Protein AF-W1YF47-F1 (afdb_monomer_lite)

Secondary structure (DSSP, 8-state):
-----EEEEEEEETTEEEEEEEETTEEEEEEEEE--B-TTS-EE-TT-B-TTEEEE-SEEESEE-TT-B-TT-EEE-SEEES-B--

Structure (mmCIF, N/CA/C/O backbone):
data_AF-W1YF47-F1
#
_entry.id   AF-W1YF47-F1
#
loop_
_atom_site.group_PDB
_atom_site.id
_atom_site.type_symbol
_atom_site.label_atom_id
_atom_site.label_alt_id
_atom_site.label_comp_id
_atom_site.label_asym_id
_atom_site.label_entity_id
_atom_site.label_seq_id
_atom_site.pdbx_PDB_ins_code
_atom_site.Cartn_x
_atom_site.Cartn_y
_atom_site.Cartn_z
_atom_site.occupancy
_atom_site.B_iso_or_equiv
_atom_site.auth_seq_id
_atom_site.auth_comp_id
_atom_site.auth_asym_id
_atom_site.auth_atom_id
_atom_site.pdbx_PDB_model_num
ATOM 1 N N . ASN A 1 1 ? -29.396 3.264 9.804 1.00 45.16 1 ASN A N 1
ATOM 2 C CA . ASN A 1 1 ? -28.055 3.545 9.253 1.00 45.16 1 ASN A CA 1
ATOM 3 C C . ASN A 1 1 ? -26.987 2.942 10.144 1.00 45.16 1 ASN A C 1
ATOM 5 O O . ASN A 1 1 ? -26.456 3.636 10.997 1.00 45.16 1 ASN A O 1
ATOM 9 N N . HIS A 1 2 ? -26.682 1.657 9.974 1.00 51.47 2 HIS A N 1
ATOM 10 C CA . HIS A 1 2 ? -25.427 1.105 10.482 1.00 51.47 2 HIS A CA 1
ATOM 11 C C . HIS A 1 2 ? -24.426 1.231 9.340 1.00 51.47 2 HIS A C 1
ATOM 13 O O . HIS A 1 2 ? -24.389 0.371 8.465 1.00 51.47 2 HIS A O 1
ATOM 19 N N . ALA A 1 3 ? -23.706 2.352 9.279 1.00 58.06 3 ALA A N 1
ATOM 20 C CA . ALA A 1 3 ? -22.553 2.431 8.396 1.00 58.06 3 ALA A CA 1
ATOM 21 C C . ALA A 1 3 ? -21.592 1.330 8.853 1.00 58.06 3 ALA A C 1
ATOM 23 O O . ALA A 1 3 ? -21.124 1.348 9.991 1.00 58.06 3 ALA A O 1
ATOM 24 N N . ILE A 1 4 ? -21.388 0.318 8.012 1.00 60.94 4 ILE A N 1
ATOM 25 C CA . ILE A 1 4 ? -20.351 -0.679 8.247 1.00 60.94 4 ILE A CA 1
ATOM 26 C C . ILE A 1 4 ? -19.044 0.088 8.092 1.00 60.94 4 ILE A C 1
ATOM 28 O O . ILE A 1 4 ? -18.684 0.465 6.979 1.00 60.94 4 ILE A O 1
ATOM 32 N N . ASN A 1 5 ? -18.379 0.388 9.208 1.00 71.69 5 ASN A N 1
ATOM 33 C CA . ASN A 1 5 ? -17.110 1.095 9.167 1.00 71.69 5 ASN A CA 1
ATOM 34 C C . ASN A 1 5 ? -16.036 0.072 8.789 1.00 71.69 5 ASN A C 1
ATOM 36 O O . ASN A 1 5 ? -15.553 -0.672 9.647 1.00 71.69 5 ASN A O 1
ATOM 40 N N . MET A 1 6 ? -15.784 -0.042 7.484 1.00 79.12 6 MET A N 1
ATOM 41 C CA . MET A 1 6 ? -14.724 -0.862 6.913 1.00 79.12 6 MET A CA 1
ATOM 42 C C . MET A 1 6 ? -13.529 0.026 6.600 1.00 79.12 6 MET A C 1
ATOM 44 O O . MET A 1 6 ? -13.647 0.977 5.833 1.00 79.12 6 MET A O 1
ATOM 48 N N . PHE A 1 7 ? -12.386 -0.297 7.190 1.00 83.69 7 PHE A N 1
ATOM 49 C CA . PHE A 1 7 ? -11.162 0.485 7.066 1.00 83.69 7 PHE A CA 1
ATOM 50 C C . PHE A 1 7 ? -9.974 -0.436 6.764 1.00 83.69 7 PHE A C 1
ATOM 52 O O . PHE A 1 7 ? -9.928 -1.569 7.250 1.00 83.69 7 PHE A O 1
ATOM 59 N N . ARG A 1 8 ? -9.038 0.036 5.933 1.00 88.75 8 ARG A N 1
ATOM 60 C CA . ARG A 1 8 ? -7.874 -0.722 5.455 1.00 88.75 8 ARG A CA 1
ATOM 61 C C . ARG A 1 8 ? -6.588 -0.055 5.926 1.00 88.75 8 ARG A C 1
ATOM 63 O O . ARG A 1 8 ? -6.297 1.064 5.518 1.00 88.75 8 ARG A O 1
ATOM 70 N N . GLU A 1 9 ? -5.823 -0.759 6.750 1.00 90.94 9 GLU A N 1
ATOM 71 C CA . GLU A 1 9 ? -4.468 -0.375 7.159 1.00 90.94 9 GLU A CA 1
ATOM 72 C C . GLU A 1 9 ? -3.459 -1.144 6.314 1.00 90.94 9 GLU A C 1
ATOM 74 O O . GLU A 1 9 ? -3.584 -2.358 6.146 1.00 90.94 9 GLU A O 1
ATOM 79 N N . VAL A 1 10 ? -2.459 -0.437 5.806 1.00 90.44 10 VAL A N 1
ATOM 80 C CA . VAL A 1 10 ? -1.320 -0.982 5.080 1.00 90.44 10 VAL A CA 1
ATOM 81 C C . VAL A 1 10 ? -0.065 -0.581 5.846 1.00 90.44 10 VAL A C 1
ATOM 83 O O . VAL A 1 10 ? 0.189 0.598 6.060 1.00 90.44 10 VAL A O 1
ATOM 86 N N . SER A 1 11 ? 0.734 -1.545 6.274 1.00 90.06 11 SER A N 1
ATOM 87 C CA . SER A 1 11 ? 2.042 -1.292 6.874 1.00 90.06 11 SER A CA 1
ATOM 88 C C . SER A 1 11 ? 3.121 -1.880 5.992 1.00 90.06 11 SER A C 1
ATOM 90 O O . SER A 1 11 ? 2.994 -3.011 5.534 1.00 90.06 11 SER A O 1
ATOM 92 N N . ILE A 1 12 ? 4.175 -1.107 5.763 1.00 85.75 12 ILE A N 1
ATOM 93 C CA . ILE A 1 12 ? 5.319 -1.512 4.949 1.00 85.75 12 ILE A CA 1
ATOM 94 C C . ILE A 1 12 ? 6.521 -1.570 5.886 1.00 85.75 12 ILE A C 1
ATOM 96 O O . ILE A 1 12 ? 6.813 -0.599 6.584 1.00 85.75 12 ILE A O 1
ATOM 100 N N . SER A 1 13 ? 7.173 -2.728 5.963 1.00 83.81 13 SER A N 1
ATOM 101 C CA . SER A 1 13 ? 8.355 -2.936 6.796 1.00 83.81 13 SER A CA 1
ATOM 102 C C . SER A 1 13 ? 9.345 -3.830 6.069 1.00 83.81 13 SER A C 1
ATOM 104 O O . SER A 1 13 ? 9.100 -5.025 5.894 1.00 83.81 13 SER A O 1
ATOM 106 N N . ASN A 1 14 ? 10.475 -3.245 5.664 1.00 81.50 14 ASN A N 1
ATOM 107 C CA . ASN A 1 14 ? 11.423 -3.885 4.753 1.00 81.50 14 ASN A CA 1
ATOM 108 C C . ASN A 1 14 ? 10.671 -4.411 3.522 1.00 81.50 14 ASN A C 1
ATOM 110 O O . ASN A 1 14 ? 9.932 -3.654 2.909 1.00 81.50 14 ASN A O 1
ATOM 114 N N . ASP A 1 15 ? 10.794 -5.702 3.227 1.00 84.00 15 ASP A N 1
ATOM 115 C CA . ASP A 1 15 ? 10.197 -6.355 2.060 1.00 84.00 15 ASP A CA 1
ATOM 116 C C . ASP A 1 15 ? 8.801 -6.944 2.350 1.00 84.00 15 ASP A C 1
ATOM 118 O O . ASP A 1 15 ? 8.266 -7.722 1.561 1.00 84.00 15 ASP A O 1
ATOM 122 N N . ILE A 1 16 ? 8.203 -6.627 3.505 1.00 86.56 16 ILE A N 1
ATOM 123 C CA . ILE A 1 16 ? 6.894 -7.146 3.915 1.00 86.56 16 ILE A CA 1
ATOM 124 C C . ILE A 1 16 ? 5.856 -6.025 3.888 1.00 86.56 16 ILE A C 1
ATOM 126 O O . ILE A 1 16 ? 6.012 -4.992 4.542 1.00 86.56 16 ILE A O 1
ATOM 130 N N . ILE A 1 17 ? 4.752 -6.277 3.186 1.00 89.62 17 ILE A N 1
ATOM 131 C CA . ILE A 1 17 ? 3.532 -5.476 3.253 1.00 89.62 17 ILE A CA 1
ATOM 132 C C . ILE A 1 17 ? 2.489 -6.231 4.066 1.00 89.62 17 ILE A C 1
ATOM 134 O O . ILE A 1 17 ? 2.000 -7.279 3.649 1.00 89.62 17 ILE A O 1
ATOM 138 N N . SER A 1 18 ? 2.092 -5.663 5.197 1.00 91.62 18 SER A N 1
ATOM 139 C CA . SER A 1 18 ? 0.978 -6.154 6.002 1.00 91.62 18 SER A CA 1
ATOM 140 C C . SER A 1 18 ? -0.278 -5.355 5.684 1.00 91.62 18 SER A C 1
ATOM 142 O O . SER A 1 18 ? -0.300 -4.136 5.844 1.00 91.62 18 SER A O 1
ATOM 144 N N . VAL A 1 19 ? -1.350 -6.033 5.287 1.00 90.94 19 VAL A N 1
ATOM 145 C CA . VAL A 1 19 ? -2.663 -5.425 5.046 1.00 90.94 19 VAL A CA 1
ATOM 146 C C . VAL A 1 19 ? -3.652 -5.939 6.080 1.00 90.94 19 VAL A C 1
ATOM 148 O O . VAL A 1 19 ? -3.866 -7.146 6.198 1.00 90.94 19 VAL A O 1
ATOM 151 N N . LYS A 1 20 ? -4.294 -5.028 6.815 1.00 93.44 20 LYS A N 1
ATOM 152 C CA . LYS A 1 20 ? -5.337 -5.353 7.794 1.00 93.44 20 LYS A CA 1
ATOM 153 C C . LYS A 1 20 ? -6.651 -4.687 7.421 1.00 93.44 20 LYS A C 1
ATOM 155 O O . LYS A 1 20 ? -6.727 -3.476 7.221 1.00 93.44 20 LYS A O 1
ATOM 160 N N . PHE A 1 21 ? -7.703 -5.491 7.389 1.00 90.00 21 PHE A N 1
ATOM 161 C CA . PHE A 1 21 ? -9.075 -5.050 7.202 1.00 90.00 21 PHE A CA 1
ATOM 162 C C . PHE A 1 21 ? -9.757 -5.002 8.558 1.00 90.00 21 PHE A C 1
ATOM 164 O O . PHE A 1 21 ? -9.841 -6.014 9.258 1.00 90.00 21 PHE A O 1
ATOM 171 N N . TYR A 1 22 ? -10.270 -3.833 8.914 1.00 89.38 22 TYR A N 1
ATOM 172 C CA . TYR A 1 22 ? -11.021 -3.621 10.137 1.00 89.38 22 TYR A CA 1
ATOM 173 C C . TYR A 1 22 ? -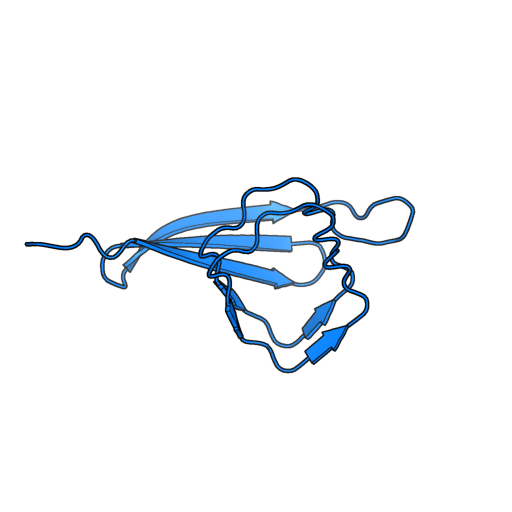12.503 -3.469 9.817 1.00 89.38 22 TYR A C 1
ATOM 175 O O . TYR A 1 22 ? -12.869 -2.730 8.905 1.00 89.38 22 TYR A O 1
ATOM 183 N N . ARG A 1 23 ? -13.358 -4.109 10.616 1.00 89.12 23 ARG A N 1
ATOM 184 C CA . ARG A 1 23 ? -14.797 -3.848 10.672 1.00 89.12 23 ARG A CA 1
ATOM 185 C C . ARG A 1 23 ? -15.167 -3.458 12.093 1.00 89.12 23 ARG A C 1
ATOM 187 O O . ARG A 1 23 ? -14.996 -4.254 13.014 1.00 89.12 23 ARG A O 1
ATOM 194 N N . ASN A 1 24 ? -15.712 -2.253 12.265 1.00 88.62 24 ASN A N 1
ATOM 195 C CA . ASN A 1 24 ? -16.078 -1.713 13.582 1.00 88.62 24 ASN A CA 1
ATOM 196 C C . ASN A 1 24 ? -14.911 -1.824 14.586 1.00 88.62 24 ASN A C 1
ATOM 198 O O . ASN A 1 24 ? -15.068 -2.405 15.659 1.00 88.62 24 ASN A O 1
ATOM 202 N N . GLU A 1 25 ? -13.732 -1.337 14.181 1.00 84.81 25 GLU A N 1
ATOM 203 C CA . GLU A 1 25 ? -12.490 -1.315 14.982 1.00 84.81 25 GLU A CA 1
ATOM 204 C C . GLU A 1 25 ? -11.897 -2.694 15.327 1.00 84.81 25 GLU A C 1
ATOM 206 O O . GLU A 1 25 ? -10.892 -2.784 16.028 1.00 84.81 25 GLU A O 1
ATOM 211 N N . LYS A 1 26 ? -12.463 -3.789 14.806 1.00 87.94 26 LYS A N 1
ATOM 212 C CA . LYS A 1 26 ? -11.920 -5.143 14.970 1.00 87.94 26 LYS A CA 1
ATOM 213 C C . LYS A 1 26 ? -11.292 -5.628 13.677 1.00 87.94 26 LYS A C 1
ATOM 215 O O . LYS A 1 26 ? -11.896 -5.468 12.620 1.00 87.94 26 LYS A O 1
ATOM 220 N N . ILE A 1 27 ? -10.124 -6.261 13.771 1.00 89.12 27 ILE A N 1
ATOM 221 C CA . ILE A 1 27 ? -9.492 -6.926 12.628 1.00 89.12 27 ILE A CA 1
ATOM 222 C C . ILE A 1 27 ? -10.410 -8.063 12.178 1.00 89.12 27 ILE A C 1
ATOM 224 O O . ILE A 1 27 ? -10.667 -9.005 12.925 1.00 89.12 27 ILE A O 1
ATOM 228 N N . GLU A 1 28 ? -10.919 -7.947 10.960 1.00 92.12 28 GLU A N 1
ATOM 229 C CA . GLU A 1 28 ? -11.680 -8.991 10.281 1.00 92.12 28 GLU A CA 1
ATOM 230 C C . GLU A 1 28 ? -10.741 -9.918 9.506 1.00 92.12 28 GLU A C 1
ATOM 232 O O . GLU A 1 28 ? -10.947 -11.129 9.473 1.00 92.12 28 GLU A O 1
ATOM 237 N N . CYS A 1 29 ? -9.691 -9.353 8.908 1.00 88.94 29 CYS A N 1
ATOM 238 C CA . CYS A 1 29 ? -8.704 -10.086 8.133 1.00 88.94 29 CYS A CA 1
ATOM 239 C C . CYS A 1 29 ? -7.346 -9.381 8.206 1.00 88.94 29 CYS A C 1
ATOM 241 O O . CYS A 1 29 ? -7.286 -8.151 8.228 1.00 88.94 29 CYS A O 1
ATOM 243 N N . ALA A 1 30 ? -6.269 -10.160 8.233 1.00 90.50 30 ALA A N 1
ATOM 244 C CA . ALA A 1 30 ? -4.905 -9.675 8.104 1.00 90.50 30 ALA A CA 1
ATOM 245 C C . ALA A 1 30 ? -4.146 -10.593 7.144 1.00 90.50 30 ALA A C 1
ATOM 247 O O . ALA A 1 30 ? -4.316 -11.814 7.193 1.00 90.50 30 ALA A O 1
ATOM 248 N N . CYS A 1 31 ? -3.345 -10.009 6.264 1.00 88.69 31 CYS A N 1
ATOM 249 C CA . CYS A 1 31 ? -2.514 -10.726 5.308 1.00 88.69 31 CYS A CA 1
ATOM 250 C C . CYS A 1 31 ? -1.152 -10.049 5.222 1.00 88.69 31 CYS A C 1
ATOM 252 O O . CYS A 1 31 ? -1.087 -8.823 5.181 1.00 88.69 31 CYS A O 1
ATOM 254 N N . ASP A 1 32 ? -0.102 -10.857 5.138 1.00 89.06 32 ASP A N 1
ATOM 255 C CA . ASP A 1 32 ? 1.257 -10.388 4.908 1.00 89.06 32 ASP A CA 1
ATOM 256 C C . ASP A 1 32 ? 1.707 -10.842 3.520 1.00 89.06 32 ASP A C 1
ATOM 258 O O . ASP A 1 32 ? 1.528 -12.003 3.141 1.00 89.06 32 ASP A O 1
ATOM 262 N N . PHE A 1 33 ? 2.289 -9.918 2.767 1.00 85.12 33 PHE A N 1
ATOM 263 C CA . PHE A 1 33 ? 2.838 -10.143 1.440 1.00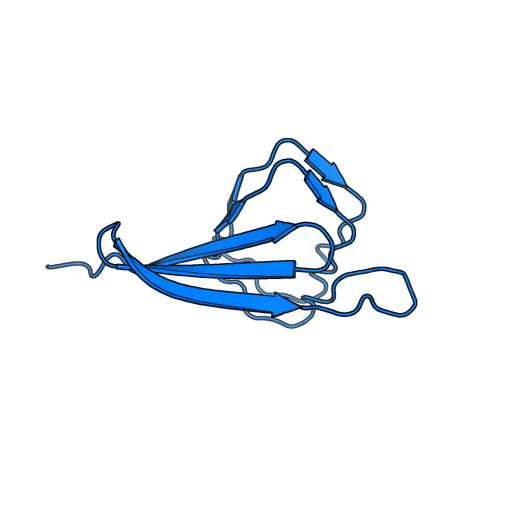 85.12 33 PHE A CA 1
ATOM 264 C C . PHE A 1 33 ? 4.337 -9.875 1.490 1.00 85.12 33 PHE A C 1
ATOM 266 O O . PHE A 1 33 ? 4.752 -8.768 1.822 1.00 85.12 33 PHE A O 1
ATOM 273 N N . MET A 1 34 ? 5.148 -10.880 1.160 1.00 86.56 34 MET A N 1
ATOM 274 C CA . MET A 1 34 ? 6.554 -10.651 0.824 1.00 86.56 34 MET A CA 1
ATOM 275 C C . MET A 1 34 ? 6.607 -10.118 -0.603 1.00 86.56 34 MET A C 1
ATOM 277 O O . MET A 1 34 ? 6.143 -10.794 -1.522 1.00 86.56 34 MET A O 1
ATOM 281 N N . MET A 1 35 ? 7.132 -8.911 -0.763 1.00 86.00 35 MET A N 1
ATOM 282 C CA . MET A 1 35 ? 7.310 -8.267 -2.055 1.00 86.00 35 MET A CA 1
ATOM 283 C C . MET A 1 35 ? 8.787 -8.276 -2.417 1.00 86.00 35 MET A C 1
ATOM 285 O O . MET A 1 35 ? 9.621 -7.808 -1.645 1.00 86.00 35 MET A O 1
ATOM 289 N N . ASP A 1 36 ? 9.103 -8.778 -3.606 1.00 85.75 36 ASP A N 1
ATOM 290 C CA . ASP A 1 36 ? 10.422 -8.561 -4.182 1.00 85.75 36 ASP A CA 1
ATOM 291 C C . ASP A 1 36 ? 10.525 -7.113 -4.667 1.00 85.75 36 ASP A C 1
ATOM 293 O O . ASP A 1 36 ? 9.571 -6.543 -5.205 1.00 85.75 36 ASP A O 1
ATOM 297 N N . LYS A 1 37 ? 11.706 -6.524 -4.489 1.00 87.62 37 LYS A N 1
ATOM 298 C CA . LYS A 1 37 ? 12.024 -5.217 -5.056 1.00 87.62 37 LYS A CA 1
ATOM 299 C C . LYS A 1 37 ? 12.273 -5.335 -6.557 1.00 87.62 37 LYS A C 1
ATOM 301 O O . LYS A 1 37 ? 12.838 -6.323 -7.030 1.00 87.62 37 LYS A O 1
ATOM 306 N N . ASP A 1 38 ? 11.877 -4.312 -7.303 1.00 87.94 38 ASP A N 1
ATOM 307 C CA . ASP A 1 38 ? 12.144 -4.216 -8.732 1.00 87.94 38 ASP A CA 1
ATOM 308 C C . ASP A 1 38 ? 13.648 -4.014 -9.026 1.00 87.94 38 ASP A C 1
ATOM 310 O O . ASP A 1 38 ? 14.497 -3.935 -8.134 1.00 87.94 38 ASP A O 1
ATOM 314 N N . ALA A 1 39 ? 14.003 -3.897 -10.309 1.00 89.19 39 ALA A N 1
ATOM 315 C CA . ALA A 1 39 ? 15.391 -3.684 -10.728 1.00 89.19 39 ALA A CA 1
ATOM 316 C C . ALA A 1 39 ? 16.009 -2.362 -10.223 1.00 89.19 39 ALA A C 1
ATOM 318 O O . ALA A 1 39 ? 17.226 -2.192 -10.297 1.00 89.19 39 ALA A O 1
ATOM 319 N N . GLN A 1 40 ? 15.187 -1.425 -9.746 1.00 87.12 40 GLN A N 1
ATOM 320 C CA . GLN A 1 40 ? 15.593 -0.139 -9.184 1.00 87.12 40 GLN A CA 1
ATOM 321 C C . GLN A 1 40 ? 15.610 -0.155 -7.646 1.00 87.12 40 GLN A C 1
ATOM 323 O O . GLN A 1 40 ? 16.060 0.817 -7.043 1.00 87.12 40 GLN A O 1
ATOM 328 N N . GLY A 1 41 ? 15.187 -1.255 -7.016 1.00 89.12 41 GLY A N 1
ATOM 329 C CA . GLY A 1 41 ? 15.140 -1.409 -5.566 1.00 89.12 41 GLY A CA 1
ATOM 330 C C . GLY A 1 41 ? 13.811 -0.995 -4.931 1.00 89.12 41 GLY A C 1
ATOM 331 O O . GLY A 1 41 ? 13.756 -0.886 -3.711 1.00 89.12 41 GLY A O 1
ATOM 332 N N . TYR A 1 42 ? 12.752 -0.778 -5.714 1.00 91.06 42 TYR A N 1
ATOM 333 C CA . TYR A 1 42 ? 11.450 -0.353 -5.203 1.00 91.06 42 TYR A CA 1
ATOM 334 C C . TYR A 1 42 ? 10.509 -1.527 -4.958 1.00 91.06 42 TYR A C 1
ATOM 336 O O . TYR A 1 42 ? 10.417 -2.447 -5.767 1.00 91.06 42 TYR A O 1
ATOM 344 N N . ILE A 1 43 ? 9.726 -1.442 -3.888 1.00 90.62 43 ILE A N 1
ATOM 345 C CA . ILE A 1 43 ? 8.485 -2.201 -3.753 1.00 90.62 43 ILE A CA 1
ATOM 346 C C . ILE A 1 43 ? 7.469 -1.600 -4.719 1.00 90.62 43 ILE A C 1
ATOM 348 O O . ILE A 1 43 ? 7.120 -0.420 -4.616 1.00 90.62 43 ILE A O 1
ATOM 352 N N . ASP A 1 44 ? 7.003 -2.412 -5.659 1.00 90.81 44 ASP A N 1
ATOM 353 C CA . ASP A 1 44 ? 6.114 -1.950 -6.714 1.00 90.81 44 ASP A CA 1
ATOM 354 C C . ASP A 1 44 ? 4.639 -2.010 -6.287 1.00 90.81 44 ASP A C 1
ATOM 356 O O . ASP A 1 44 ? 4.049 -3.083 -6.158 1.00 90.81 44 ASP A O 1
ATOM 360 N N . LEU A 1 45 ? 4.046 -0.836 -6.057 1.00 90.69 45 LEU A N 1
ATOM 361 C CA . LEU A 1 45 ? 2.607 -0.628 -5.868 1.00 90.69 45 LEU A CA 1
ATOM 362 C C . LEU A 1 45 ? 2.011 0.224 -7.000 1.00 90.69 45 LEU A C 1
ATOM 364 O O . LEU A 1 45 ? 0.958 0.848 -6.820 1.00 90.69 45 LEU A O 1
ATOM 368 N N . SER A 1 46 ? 2.685 0.279 -8.152 1.00 92.12 46 SER A N 1
ATOM 369 C CA . SER A 1 46 ? 2.205 1.019 -9.314 1.00 92.12 46 SER A CA 1
ATOM 370 C C . SER A 1 46 ? 0.924 0.415 -9.896 1.00 92.12 46 SER A C 1
ATOM 372 O O . SER A 1 46 ? 0.626 -0.764 -9.709 1.00 92.12 46 SER A O 1
ATOM 374 N N . ASP A 1 47 ? 0.116 1.253 -10.549 1.00 92.81 47 ASP A N 1
ATOM 375 C CA . ASP A 1 47 ? -1.146 0.879 -11.213 1.00 92.81 47 ASP A CA 1
ATOM 376 C C . ASP A 1 47 ? -2.230 0.242 -10.306 1.00 92.81 47 ASP A C 1
ATOM 378 O O . ASP A 1 47 ? -3.274 -0.210 -10.787 1.00 92.81 47 ASP A O 1
ATOM 382 N N . LEU A 1 48 ? -2.031 0.220 -8.983 1.00 90.25 48 LEU A N 1
ATOM 383 C CA . LEU A 1 48 ? -2.987 -0.345 -8.029 1.00 90.25 48 LEU A CA 1
ATOM 384 C C . LEU A 1 48 ? -4.069 0.660 -7.613 1.00 90.25 48 LEU A C 1
ATOM 386 O O . LEU A 1 48 ? -3.824 1.857 -7.463 1.00 90.25 48 LEU A O 1
ATOM 390 N N . ASP A 1 49 ? -5.274 0.157 -7.327 1.00 91.50 49 ASP A N 1
ATOM 391 C CA . ASP A 1 49 ? -6.296 0.935 -6.625 1.00 91.50 49 ASP A CA 1
ATOM 392 C C . ASP A 1 49 ? -6.062 0.884 -5.109 1.00 91.50 49 ASP A C 1
ATOM 394 O O . ASP A 1 49 ? -6.392 -0.094 -4.434 1.00 91.50 49 ASP A O 1
ATOM 398 N N . LEU A 1 50 ? -5.491 1.963 -4.578 1.00 90.38 50 LEU A N 1
ATOM 399 C CA . LEU A 1 50 ? -5.140 2.147 -3.171 1.00 90.38 50 LEU A CA 1
ATOM 400 C C . LEU A 1 50 ? -6.105 3.129 -2.482 1.00 90.38 50 LEU A C 1
ATOM 402 O O . LEU A 1 50 ? -5.781 3.726 -1.450 1.00 90.38 50 LEU A O 1
ATOM 406 N N . THR A 1 51 ? -7.313 3.291 -3.040 1.00 90.75 51 THR A N 1
ATOM 407 C CA . THR A 1 5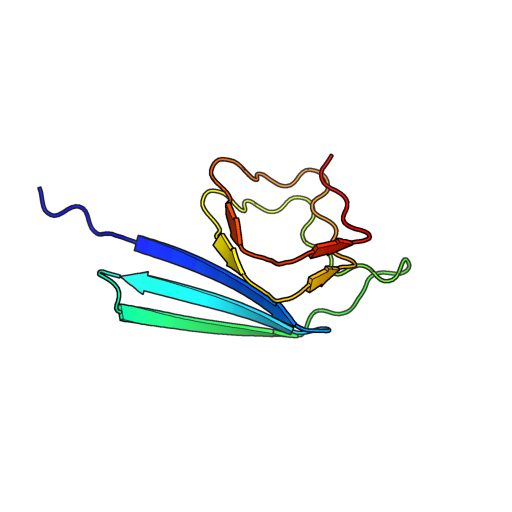1 ? -8.324 4.216 -2.525 1.00 90.75 51 THR A CA 1
ATOM 408 C C . THR A 1 51 ? -8.651 3.917 -1.063 1.00 90.75 51 THR A C 1
ATOM 410 O O . THR A 1 51 ? -9.027 2.795 -0.692 1.00 90.75 51 THR A O 1
ATOM 413 N N . SER A 1 52 ? -8.584 4.958 -0.229 1.00 89.88 52 SER A N 1
ATOM 414 C CA . SER A 1 52 ? -8.836 4.895 1.220 1.00 89.88 52 SER A CA 1
ATOM 415 C C . SER A 1 52 ? -7.920 3.938 2.000 1.00 89.88 52 SER A C 1
ATOM 417 O O . SER A 1 52 ? -8.291 3.496 3.089 1.00 89.88 52 SER A O 1
ATOM 419 N N . CYS A 1 53 ? -6.749 3.579 1.463 1.00 89.69 53 CYS A N 1
ATOM 420 C CA . CYS A 1 53 ? -5.732 2.861 2.226 1.00 89.69 53 CYS A CA 1
ATOM 421 C C . CYS A 1 53 ? -5.047 3.801 3.220 1.00 89.69 53 CYS A C 1
ATOM 423 O O . CYS A 1 53 ? -4.696 4.932 2.890 1.00 89.69 53 CYS A O 1
ATOM 425 N N . HIS A 1 54 ? -4.816 3.309 4.430 1.00 91.56 54 HIS A N 1
ATOM 426 C CA . HIS A 1 54 ? -4.031 4.015 5.427 1.00 91.56 54 HIS A CA 1
ATOM 427 C C . HIS A 1 54 ? -2.664 3.362 5.564 1.00 91.56 54 HIS A C 1
ATOM 429 O O . HIS A 1 54 ? -2.536 2.304 6.174 1.00 91.56 54 HIS A O 1
ATOM 435 N N . PHE A 1 55 ? -1.649 4.012 5.013 1.00 89.50 55 PHE A N 1
ATOM 436 C CA . PHE A 1 55 ? -0.262 3.609 5.137 1.00 89.50 55 PHE A CA 1
ATOM 437 C C . PHE A 1 55 ? 0.298 4.030 6.496 1.00 89.50 55 PHE A C 1
ATOM 439 O O . PHE A 1 55 ? 0.302 5.217 6.815 1.00 89.50 55 PHE A O 1
ATOM 446 N N . LYS A 1 56 ? 0.771 3.070 7.294 1.00 89.12 56 LYS A N 1
ATOM 447 C CA . LYS A 1 56 ? 1.316 3.304 8.636 1.00 89.12 56 LYS A CA 1
ATOM 448 C C . LYS A 1 56 ? 2.681 2.648 8.815 1.00 89.12 56 LYS A C 1
ATOM 450 O O . LYS A 1 56 ? 2.826 1.452 8.562 1.00 89.12 56 LYS A O 1
ATOM 455 N N 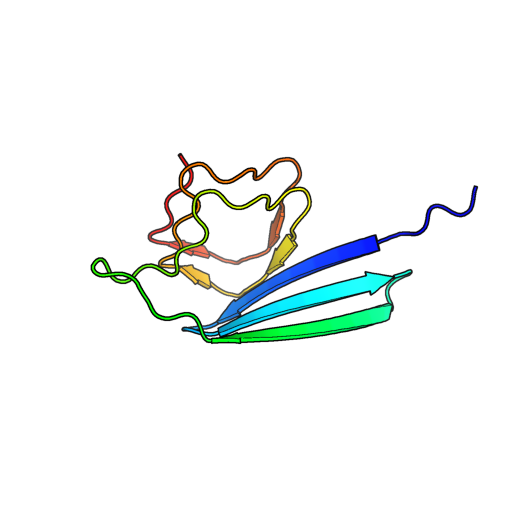. GLY A 1 57 ? 3.647 3.400 9.332 1.00 82.50 57 GLY A N 1
ATOM 456 C CA . GLY A 1 57 ? 5.001 2.914 9.619 1.00 82.50 57 GLY A CA 1
ATOM 457 C C . GLY A 1 57 ? 5.881 3.997 10.238 1.00 82.50 57 GLY A C 1
ATOM 458 O O . GLY A 1 57 ? 5.481 5.151 10.290 1.00 82.50 57 GLY A O 1
ATOM 459 N N . ASP A 1 58 ? 7.075 3.654 10.724 1.00 86.75 58 ASP A N 1
ATOM 460 C CA . ASP A 1 58 ? 8.033 4.682 11.161 1.00 86.75 58 ASP A CA 1
ATOM 461 C C . ASP A 1 58 ? 8.594 5.439 9.947 1.00 86.75 58 ASP A C 1
ATOM 463 O O . ASP A 1 58 ? 8.461 6.658 9.870 1.00 86.75 58 ASP A O 1
ATOM 467 N N . VAL A 1 59 ? 9.129 4.706 8.970 1.00 88.12 59 VAL A N 1
ATOM 468 C CA . VAL A 1 59 ? 9.604 5.229 7.683 1.00 88.12 59 VAL A CA 1
ATOM 469 C C . VAL A 1 59 ? 8.939 4.425 6.573 1.00 88.12 59 VAL A C 1
ATOM 471 O O . VAL A 1 59 ? 8.940 3.195 6.625 1.00 88.12 59 VAL A O 1
ATOM 474 N N . ILE A 1 60 ? 8.366 5.110 5.585 1.00 89.56 60 ILE A N 1
ATOM 475 C CA . ILE A 1 60 ? 7.899 4.491 4.340 1.00 89.56 60 ILE A CA 1
ATOM 476 C C . ILE A 1 60 ? 8.918 4.852 3.269 1.00 89.56 60 ILE A C 1
ATOM 478 O O . ILE A 1 60 ? 9.022 6.021 2.893 1.00 89.56 60 ILE A O 1
ATOM 482 N N . SER A 1 61 ? 9.691 3.870 2.809 1.00 90.50 61 SER A N 1
ATOM 483 C CA . SER A 1 61 ? 10.765 4.114 1.855 1.00 90.50 61 SER A CA 1
ATOM 484 C C . SER A 1 61 ? 10.829 3.108 0.720 1.00 90.50 61 SER A C 1
ATOM 486 O O . SER A 1 61 ? 10.417 1.962 0.877 1.00 90.50 61 SER A O 1
ATOM 488 N N . GLU A 1 62 ? 11.358 3.564 -0.421 1.00 91.94 62 GLU A N 1
ATOM 489 C CA . GLU A 1 62 ? 11.601 2.724 -1.602 1.00 91.94 62 GLU A CA 1
ATOM 490 C C . GLU A 1 62 ? 10.307 2.072 -2.119 1.00 91.94 62 GLU A C 1
ATOM 492 O O . GLU A 1 62 ? 10.274 0.892 -2.454 1.00 91.94 62 GLU A O 1
ATOM 497 N N . VAL A 1 63 ? 9.212 2.841 -2.176 1.00 91.75 63 VAL A N 1
ATOM 498 C CA . VAL A 1 63 ? 7.907 2.374 -2.674 1.00 91.75 63 VAL A CA 1
ATOM 499 C C . VAL A 1 63 ? 7.505 3.149 -3.923 1.00 91.75 63 VAL A C 1
ATOM 501 O O . VAL A 1 63 ? 7.516 4.383 -3.952 1.00 91.75 63 VAL A O 1
ATOM 504 N N . SER A 1 64 ? 7.141 2.427 -4.977 1.00 93.38 64 SER A N 1
ATOM 505 C CA . SER A 1 64 ? 6.601 3.015 -6.198 1.00 93.38 64 SER A CA 1
ATOM 506 C C . SER A 1 64 ? 5.077 3.037 -6.131 1.00 93.38 64 SER A C 1
ATOM 508 O O . SER A 1 64 ? 4.451 1.986 -6.092 1.00 93.38 64 SER A O 1
ATOM 510 N N . PHE A 1 65 ? 4.474 4.225 -6.148 1.00 93.06 65 PHE A N 1
ATOM 511 C CA . PHE A 1 65 ? 3.029 4.443 -6.279 1.00 93.06 65 PHE A CA 1
ATOM 512 C C . PHE A 1 65 ? 2.654 4.989 -7.669 1.00 93.06 65 PHE A C 1
ATOM 514 O O . PHE A 1 65 ? 1.594 5.604 -7.823 1.00 93.06 65 PHE A O 1
ATOM 521 N N . LEU A 1 66 ? 3.518 4.815 -8.678 1.00 94.62 66 LEU A N 1
ATOM 522 C CA . LEU A 1 66 ? 3.317 5.375 -10.020 1.00 94.62 66 LEU A CA 1
ATOM 523 C C . LEU A 1 66 ? 1.958 4.959 -10.596 1.00 94.62 66 LEU A C 1
ATOM 525 O O . LEU A 1 66 ? 1.598 3.788 -10.545 1.00 94.62 66 LEU A O 1
ATOM 529 N N . SER A 1 67 ? 1.193 5.911 -11.134 1.00 93.94 67 SER A N 1
ATOM 530 C CA . SER A 1 67 ? -0.147 5.660 -11.712 1.00 93.94 67 SER A CA 1
ATOM 531 C C . SER A 1 67 ? -1.176 4.974 -10.787 1.00 93.94 67 SER A C 1
ATOM 533 O O . SER A 1 67 ? -2.266 4.611 -11.233 1.00 93.94 67 SER A O 1
ATOM 535 N N . SER A 1 68 ? -0.886 4.823 -9.490 1.00 93.56 68 SER A N 1
ATOM 536 C CA . SER A 1 68 ? -1.818 4.229 -8.529 1.00 93.56 68 SER A CA 1
ATOM 537 C C . SER A 1 68 ? -2.934 5.207 -8.143 1.00 93.56 68 SER A C 1
ATOM 539 O O . SER A 1 68 ? -2.755 6.429 -8.104 1.00 93.56 68 SER A O 1
ATOM 541 N N . ASN A 1 69 ? -4.118 4.682 -7.825 1.00 93.62 69 ASN A N 1
ATOM 542 C CA . ASN A 1 69 ? -5.212 5.504 -7.320 1.00 93.62 69 ASN A CA 1
ATOM 543 C C . ASN A 1 69 ? -5.092 5.676 -5.799 1.00 93.62 69 ASN A C 1
ATOM 545 O O . ASN A 1 69 ? -5.467 4.792 -5.036 1.00 93.62 69 ASN A O 1
ATOM 549 N N . LEU A 1 70 ? -4.603 6.839 -5.363 1.00 92.31 70 LEU A N 1
ATOM 550 C CA . LEU A 1 70 ? -4.418 7.195 -3.948 1.00 92.31 70 LEU A CA 1
ATOM 551 C C . LEU A 1 70 ? -5.541 8.083 -3.383 1.00 92.31 70 LEU A C 1
ATOM 553 O O . LEU A 1 70 ? -5.356 8.752 -2.363 1.00 92.31 70 LEU A O 1
ATOM 557 N N . GLN A 1 71 ? -6.714 8.141 -4.024 1.00 94.25 71 GLN A N 1
ATOM 558 C CA . GLN A 1 71 ? -7.819 8.957 -3.514 1.00 94.25 71 GLN A CA 1
ATOM 559 C C . GLN A 1 71 ? -8.182 8.561 -2.075 1.00 94.25 71 GLN A C 1
ATOM 561 O O . GLN A 1 71 ? -8.404 7.394 -1.761 1.00 94.25 71 GLN A O 1
ATOM 566 N N . HIS A 1 72 ? -8.250 9.553 -1.185 1.00 92.94 72 HIS A N 1
ATOM 567 C CA . HIS A 1 72 ? -8.517 9.366 0.248 1.00 92.94 72 HIS A CA 1
ATOM 568 C C . HIS A 1 72 ? -7.500 8.490 1.001 1.00 92.94 72 HIS A C 1
ATOM 570 O O . HIS A 1 72 ? -7.782 8.096 2.132 1.00 92.94 72 HIS A O 1
ATOM 576 N N . ALA A 1 73 ? -6.338 8.184 0.415 1.00 91.06 73 ALA A N 1
ATOM 577 C CA . ALA A 1 73 ? -5.275 7.503 1.1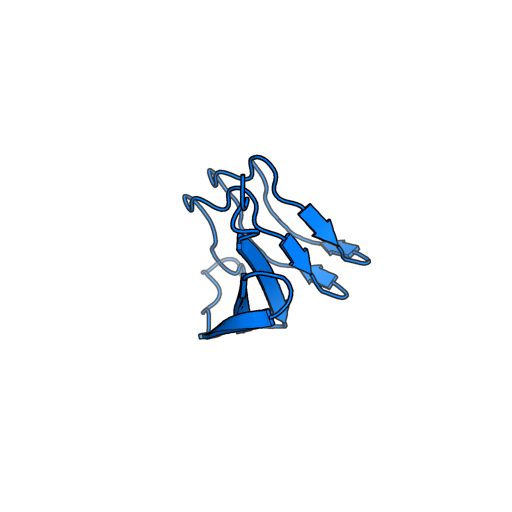36 1.00 91.06 73 ALA A CA 1
ATOM 578 C C . ALA A 1 73 ? -4.690 8.414 2.227 1.00 91.06 73 ALA A C 1
ATOM 580 O O . ALA A 1 73 ? -4.583 9.631 2.052 1.00 91.06 73 ALA A O 1
ATOM 581 N N . THR A 1 74 ? -4.305 7.823 3.354 1.00 92.88 74 THR A N 1
ATOM 582 C CA . THR A 1 74 ? -3.631 8.527 4.451 1.00 92.88 74 THR A CA 1
ATOM 583 C C . THR A 1 74 ? -2.260 7.918 4.693 1.00 92.88 74 THR A C 1
ATOM 585 O O . THR A 1 74 ? -2.092 6.707 4.594 1.00 92.88 74 THR A O 1
ATOM 588 N N . PHE A 1 75 ? -1.281 8.757 5.022 1.00 91.94 75 PHE A N 1
ATOM 589 C CA . PHE A 1 75 ? 0.073 8.339 5.373 1.00 91.94 75 PHE A CA 1
ATOM 590 C C . PHE A 1 75 ? 0.357 8.802 6.806 1.00 91.94 75 PHE A C 1
ATOM 592 O O . PHE A 1 75 ? 0.516 9.995 7.056 1.00 91.94 75 PHE A O 1
ATOM 599 N N . GLU A 1 76 ? 0.357 7.866 7.752 1.00 93.50 76 GLU A N 1
ATOM 600 C CA . GLU A 1 76 ? 0.730 8.075 9.155 1.00 93.50 76 GLU A CA 1
ATOM 601 C C . GLU A 1 76 ? 2.111 7.459 9.381 1.00 93.50 76 GLU A C 1
ATOM 603 O O . GLU A 1 76 ? 2.259 6.315 9.821 1.00 93.50 76 GLU A O 1
ATOM 608 N N . CYS A 1 77 ? 3.139 8.229 9.045 1.00 90.12 77 CYS A N 1
ATOM 609 C CA . CYS A 1 77 ? 4.528 7.878 9.296 1.00 90.12 77 CYS A CA 1
ATOM 610 C C . CYS A 1 77 ? 5.339 9.090 9.749 1.00 90.12 77 CYS A C 1
ATOM 612 O O . CYS A 1 77 ? 4.856 10.223 9.696 1.00 90.12 77 CYS A O 1
ATOM 614 N N . LYS A 1 78 ? 6.554 8.849 10.252 1.00 91.69 78 LYS A N 1
ATOM 615 C CA . LYS A 1 78 ? 7.470 9.936 10.623 1.00 91.69 78 LYS A CA 1
ATOM 616 C C . LYS A 1 78 ? 8.118 10.525 9.377 1.00 91.69 78 LYS A C 1
ATOM 618 O O . LYS A 1 78 ? 8.113 11.741 9.236 1.00 91.69 78 LYS A O 1
ATOM 623 N N . ASP A 1 79 ? 8.580 9.657 8.476 1.00 91.62 79 ASP A N 1
ATOM 624 C CA . ASP A 1 79 ? 9.269 10.043 7.245 1.00 91.62 79 ASP A CA 1
ATOM 625 C C . ASP A 1 79 ? 8.766 9.244 6.028 1.00 91.62 79 ASP A C 1
ATOM 627 O O . ASP A 1 79 ? 8.341 8.086 6.141 1.00 91.62 79 ASP A O 1
ATOM 631 N N . ILE A 1 80 ? 8.814 9.882 4.854 1.00 91.06 80 ILE A N 1
ATOM 632 C CA . ILE A 1 80 ? 8.598 9.264 3.539 1.00 91.06 80 ILE A CA 1
ATOM 633 C C . ILE A 1 80 ? 9.839 9.548 2.698 1.00 91.06 80 ILE A C 1
ATOM 635 O O . ILE A 1 80 ? 10.148 10.708 2.425 1.00 91.06 80 ILE A O 1
ATOM 639 N N . GLU A 1 81 ? 10.537 8.503 2.267 1.00 92.56 81 GLU A N 1
ATOM 640 C CA . GLU A 1 81 ? 11.826 8.625 1.579 1.00 92.56 81 GLU A CA 1
ATOM 641 C C . GLU A 1 81 ? 11.816 7.841 0.270 1.00 92.56 81 GLU A C 1
ATOM 643 O O . GLU A 1 81 ? 11.270 6.748 0.209 1.00 92.56 81 GLU A O 1
ATOM 648 N N . ASN A 1 82 ? 12.435 8.365 -0.791 1.00 91.56 82 ASN A N 1
ATOM 649 C CA . ASN A 1 82 ? 12.595 7.644 -2.062 1.00 91.56 82 ASN A CA 1
ATOM 650 C C . ASN A 1 82 ? 11.301 6.944 -2.527 1.00 91.56 82 ASN A C 1
ATOM 652 O O . ASN A 1 82 ? 11.329 5.765 -2.857 1.00 91.56 82 ASN A O 1
ATOM 656 N N . CYS A 1 83 ? 10.162 7.639 -2.487 1.00 91.81 83 CYS A N 1
ATOM 657 C CA . CYS A 1 83 ?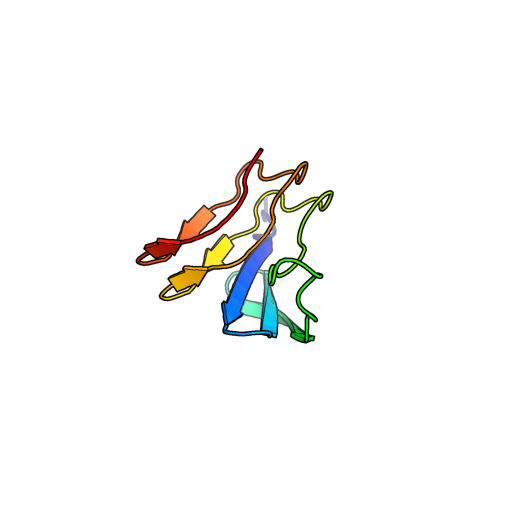 8.875 7.129 -2.962 1.00 91.81 83 CYS A CA 1
ATOM 658 C C . CYS A 1 83 ? 8.410 7.929 -4.180 1.00 91.81 83 CYS A C 1
ATOM 660 O O . CYS A 1 83 ? 8.586 9.148 -4.228 1.00 91.81 83 CYS A O 1
ATOM 662 N N . ASN A 1 84 ? 7.782 7.254 -5.141 1.00 91.81 84 ASN A N 1
ATOM 663 C CA . ASN A 1 84 ? 7.300 7.876 -6.378 1.00 91.81 84 ASN A CA 1
ATOM 664 C C . ASN A 1 84 ? 5.767 7.942 -6.361 1.00 91.81 84 ASN A C 1
ATOM 666 O O . ASN A 1 84 ? 5.147 6.914 -6.139 1.00 91.81 84 ASN A O 1
ATOM 670 N N . PHE A 1 85 ? 5.155 9.109 -6.601 1.00 86.19 85 PHE A N 1
ATOM 671 C CA . PHE A 1 85 ? 3.700 9.335 -6.434 1.00 86.19 85 PHE A CA 1
ATOM 672 C C . PHE A 1 85 ? 2.944 9.757 -7.710 1.00 86.19 85 PHE A C 1
ATOM 674 O O . PHE A 1 85 ? 1.753 10.053 -7.631 1.00 86.19 85 PHE A O 1
ATOM 681 N N . THR A 1 86 ? 3.622 9.872 -8.854 1.00 65.75 86 THR A N 1
ATOM 682 C CA . THR A 1 86 ? 3.090 10.524 -10.070 1.00 65.75 86 THR A CA 1
ATOM 683 C C . THR A 1 86 ? 2.571 9.567 -11.126 1.00 65.75 86 THR A C 1
ATOM 685 O O . THR A 1 86 ? 3.178 8.486 -11.286 1.00 65.75 86 THR A O 1
#

Sequence (86 aa):
NHAINMFREVSISNDIISVKFYRNEKIECACDFMMDKDAQGYIDLSDLDLTSCHFKGDVISEVSFLSSNLQHATFECKDIENCNFT

pLDDT: mean 87.53, std 8.71, range [45.16, 94.62]

Foldseek 3Di:
DPPFPWAWEWEDDQQKIKIFIDTPNHTPDIDIDRADADPVRAREPDPEACARYEYDDQEAERYEPHNYNCHNYHYHYVYYYHYHND

Radius of gyration: 13.33 Å; chains: 1; bounding box: 44×21×27 Å

Organism: NCBI:txid408170